Protein AF-T0YQ71-F1 (afdb_monomer_lite)

Structure (mmCIF, N/CA/C/O backbone):
data_AF-T0YQ71-F1
#
_entry.id   AF-T0YQ71-F1
#
loop_
_atom_site.group_PDB
_atom_site.id
_atom_site.type_symbol
_atom_site.label_atom_id
_atom_site.label_alt_id
_atom_site.label_comp_id
_atom_site.label_asym_id
_atom_site.label_entity_id
_atom_site.label_seq_id
_atom_site.pdbx_PDB_ins_code
_atom_site.Cartn_x
_atom_site.Cartn_y
_atom_site.Cartn_z
_atom_site.occupancy
_atom_site.B_iso_or_equiv
_atom_site.auth_seq_id
_atom_site.auth_comp_id
_atom_site.auth_asym_id
_atom_site.auth_atom_id
_atom_site.pdbx_PDB_model_num
ATOM 1 N N . GLY A 1 1 ? -1.112 -50.836 -22.792 1.00 47.88 1 GLY A N 1
ATOM 2 C CA . GLY A 1 1 ? -1.854 -49.579 -22.576 1.00 47.88 1 GLY A CA 1
ATOM 3 C C . GLY A 1 1 ? -1.223 -48.495 -23.420 1.00 47.88 1 GLY A C 1
ATOM 4 O O . GLY A 1 1 ? -0.002 -48.465 -23.496 1.00 47.88 1 GLY A O 1
ATOM 5 N N . ALA A 1 2 ? -2.018 -47.673 -24.108 1.00 55.59 2 ALA A N 1
ATOM 6 C CA . ALA A 1 2 ? -1.492 -46.549 -24.884 1.00 55.59 2 ALA A CA 1
ATOM 7 C C . ALA A 1 2 ? -0.823 -45.520 -23.946 1.00 55.59 2 ALA A C 1
ATOM 9 O O . ALA A 1 2 ? -1.338 -45.303 -22.848 1.00 55.59 2 ALA A O 1
ATOM 10 N N . PRO A 1 3 ? 0.302 -44.891 -24.333 1.00 64.69 3 PRO A N 1
ATOM 11 C CA . PRO A 1 3 ? 0.965 -43.907 -23.486 1.00 64.69 3 PRO A CA 1
ATOM 12 C C . PRO A 1 3 ? 0.058 -42.687 -23.298 1.00 64.69 3 PRO A C 1
ATOM 14 O O . PRO A 1 3 ? -0.385 -42.070 -24.270 1.00 64.69 3 PRO A O 1
ATOM 17 N N . HIS A 1 4 ? -0.217 -42.332 -22.044 1.00 66.00 4 HIS A N 1
ATOM 18 C CA . HIS A 1 4 ? -0.909 -41.092 -21.714 1.00 66.00 4 HIS A CA 1
ATOM 19 C C . HIS A 1 4 ? -0.068 -39.909 -22.211 1.00 66.00 4 HIS A C 1
ATOM 21 O O . HIS A 1 4 ? 1.063 -39.708 -21.771 1.00 66.00 4 HIS A O 1
ATOM 27 N N . ARG A 1 5 ? -0.605 -39.125 -23.152 1.00 72.44 5 ARG A N 1
ATOM 28 C CA . ARG A 1 5 ? 0.021 -37.871 -23.584 1.00 72.44 5 ARG A CA 1
ATOM 29 C C . ARG A 1 5 ? -0.335 -36.778 -22.583 1.00 72.44 5 ARG A C 1
ATOM 31 O O . ARG A 1 5 ? -1.443 -36.254 -22.622 1.00 72.44 5 ARG A O 1
ATOM 38 N N . LEU A 1 6 ? 0.607 -36.430 -21.713 1.00 77.38 6 LEU A N 1
ATOM 39 C CA . LEU A 1 6 ? 0.504 -35.244 -20.868 1.00 77.38 6 LEU A CA 1
ATOM 40 C C . LEU A 1 6 ? 1.096 -34.033 -21.603 1.00 77.38 6 LEU A C 1
ATOM 42 O O . LEU A 1 6 ? 2.115 -34.149 -22.285 1.00 77.38 6 LEU A O 1
ATOM 46 N N . ARG A 1 7 ? 0.470 -32.865 -21.449 1.00 78.44 7 ARG A N 1
ATOM 47 C CA . ARG A 1 7 ? 1.036 -31.568 -21.837 1.00 78.44 7 ARG A CA 1
ATOM 48 C C . ARG A 1 7 ? 1.090 -30.687 -20.596 1.00 78.44 7 ARG A C 1
ATOM 50 O O . ARG A 1 7 ? 0.084 -30.557 -19.907 1.00 78.44 7 ARG A O 1
ATOM 57 N N . LEU A 1 8 ? 2.253 -30.104 -20.332 1.00 78.12 8 LEU A N 1
ATOM 58 C CA . LEU A 1 8 ? 2.497 -29.180 -19.228 1.00 78.12 8 LEU A CA 1
ATOM 59 C C . LEU A 1 8 ? 2.871 -27.818 -19.817 1.00 78.12 8 LEU A C 1
ATOM 61 O O . LEU A 1 8 ? 3.775 -27.742 -20.645 1.00 78.12 8 LEU A O 1
ATOM 65 N N . ALA A 1 9 ? 2.180 -26.763 -19.393 1.00 79.88 9 ALA A N 1
ATOM 66 C CA . ALA A 1 9 ?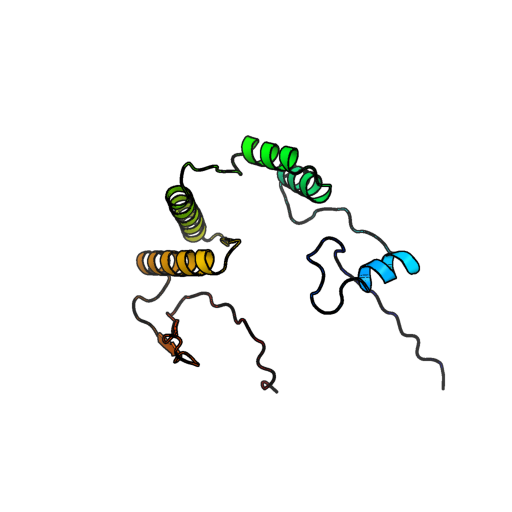 2.536 -25.381 -19.692 1.00 79.88 9 ALA A CA 1
ATOM 67 C C . ALA A 1 9 ? 2.890 -24.684 -18.376 1.00 79.88 9 ALA A C 1
ATOM 69 O O . ALA A 1 9 ? 2.124 -24.756 -17.416 1.00 79.88 9 ALA A O 1
ATOM 70 N N . LEU A 1 10 ? 4.058 -24.047 -18.326 1.00 75.62 10 LEU A N 1
ATOM 71 C CA . LEU A 1 10 ? 4.551 -23.326 -17.155 1.00 75.62 10 LEU A CA 1
ATOM 72 C C . LEU A 1 10 ? 4.512 -21.824 -17.444 1.00 75.62 10 LEU A C 1
ATOM 74 O O . LEU A 1 10 ? 4.949 -21.388 -18.505 1.00 75.62 10 LEU A O 1
ATOM 78 N N . LEU A 1 11 ? 3.996 -21.045 -16.496 1.00 77.00 11 LEU A N 1
ATOM 79 C CA . LEU A 1 11 ? 3.892 -19.588 -16.567 1.00 77.00 11 LEU A CA 1
ATOM 80 C C . LEU A 1 11 ? 4.505 -19.001 -15.291 1.00 77.00 11 LEU A C 1
ATOM 82 O O . LEU A 1 11 ? 4.212 -19.480 -14.197 1.00 77.00 11 LEU A O 1
ATOM 86 N N . GLY A 1 12 ? 5.344 -17.977 -15.424 1.00 72.62 12 GLY A N 1
ATOM 87 C CA . GLY A 1 12 ? 6.020 -17.332 -14.299 1.00 72.62 12 GLY A CA 1
ATOM 88 C C . GLY A 1 12 ? 6.826 -16.108 -14.735 1.00 72.62 12 GLY A C 1
ATOM 89 O O . GLY A 1 12 ? 7.080 -15.932 -15.925 1.00 72.62 12 GLY A O 1
ATOM 90 N N . ASP A 1 13 ? 7.213 -15.269 -13.773 1.00 71.75 13 ASP A N 1
ATOM 91 C CA . ASP A 1 13 ? 8.113 -14.122 -13.968 1.00 71.75 13 ASP A CA 1
ATOM 92 C C . ASP A 1 13 ? 9.429 -14.405 -13.238 1.00 71.75 13 ASP A C 1
ATOM 94 O O . ASP A 1 13 ? 9.467 -14.538 -12.015 1.00 71.75 13 ASP A O 1
ATOM 98 N N . ASP A 1 14 ? 10.511 -14.521 -13.998 1.00 65.38 14 ASP A N 1
ATOM 99 C CA . ASP A 1 14 ? 11.858 -14.812 -13.509 1.00 65.38 14 ASP A CA 1
ATOM 100 C C . ASP A 1 14 ? 12.484 -13.650 -12.721 1.00 65.38 14 ASP A C 1
ATOM 102 O O . ASP A 1 14 ? 13.453 -13.858 -11.990 1.00 65.38 14 ASP A O 1
ATOM 106 N N . HIS A 1 15 ? 11.897 -12.453 -12.804 1.00 62.78 15 HIS A N 1
ATOM 107 C CA . HIS A 1 15 ? 12.280 -11.290 -12.003 1.00 62.78 15 HIS A CA 1
ATOM 108 C C . HIS A 1 15 ? 11.389 -11.070 -10.766 1.00 62.78 15 HIS A C 1
ATOM 110 O O . HIS A 1 15 ? 11.663 -10.168 -9.967 1.00 62.78 15 HIS A O 1
ATOM 116 N N . GLN A 1 16 ? 10.339 -11.875 -10.560 1.00 63.34 16 GLN A N 1
ATOM 117 C CA . GLN A 1 16 ? 9.554 -11.837 -9.325 1.00 63.34 16 GLN A CA 1
ATOM 118 C C . GLN A 1 16 ? 10.338 -12.549 -8.211 1.00 63.34 16 GLN A C 1
ATOM 120 O O . GLN A 1 16 ? 10.959 -13.582 -8.448 1.00 63.34 16 GLN A O 1
ATOM 125 N N . ARG A 1 17 ? 10.357 -11.962 -7.000 1.00 49.62 17 ARG A N 1
ATOM 126 C CA . ARG A 1 17 ? 11.170 -12.398 -5.840 1.00 49.62 17 ARG A CA 1
ATOM 127 C C . ARG A 1 17 ? 11.247 -13.928 -5.766 1.00 49.62 17 ARG A C 1
ATOM 129 O O . ARG A 1 17 ? 10.213 -14.577 -5.626 1.00 49.62 17 ARG A O 1
ATOM 136 N N . ALA A 1 18 ? 12.465 -14.468 -5.878 1.00 47.06 18 ALA A N 1
ATOM 137 C CA . ALA A 1 18 ? 12.706 -15.906 -5.939 1.00 47.06 18 ALA A CA 1
ATOM 138 C C . ALA A 1 18 ? 11.952 -16.640 -4.819 1.00 47.06 18 ALA A C 1
ATOM 140 O O . ALA A 1 18 ? 11.988 -16.216 -3.661 1.00 47.06 18 ALA A O 1
ATOM 141 N N . SER A 1 19 ? 11.258 -17.725 -5.178 1.00 44.03 19 SER A N 1
ATOM 142 C CA . SER A 1 19 ? 10.570 -18.579 -4.209 1.00 44.03 19 SER A CA 1
ATOM 143 C C . SER A 1 19 ? 11.545 -19.013 -3.117 1.00 44.03 19 SER A C 1
ATOM 145 O O . SER A 1 19 ? 12.641 -19.490 -3.417 1.00 44.03 19 SER A O 1
ATOM 147 N N . ILE A 1 20 ? 11.126 -18.863 -1.860 1.00 51.69 20 ILE A N 1
ATOM 148 C CA . ILE A 1 20 ? 11.914 -19.228 -0.677 1.00 51.69 20 ILE A CA 1
ATOM 149 C C . ILE A 1 20 ? 12.180 -20.748 -0.639 1.00 51.69 20 ILE A C 1
ATOM 151 O O . ILE A 1 20 ? 13.184 -21.164 -0.074 1.00 51.69 20 ILE A O 1
ATOM 155 N N . GLU A 1 21 ? 11.355 -21.574 -1.299 1.00 42.94 21 GLU A N 1
ATOM 156 C CA . GLU A 1 21 ? 11.462 -23.046 -1.243 1.00 42.94 21 GLU A CA 1
ATOM 157 C C . GLU A 1 21 ? 11.759 -23.746 -2.582 1.00 42.94 21 GLU A C 1
ATOM 159 O O . GLU A 1 21 ? 11.940 -24.959 -2.612 1.00 42.94 21 GLU A O 1
ATOM 164 N N . ALA A 1 22 ? 11.883 -23.024 -3.700 1.00 45.78 22 ALA A N 1
ATOM 165 C CA . ALA A 1 22 ? 12.255 -23.636 -4.985 1.00 45.78 22 ALA A CA 1
ATOM 166 C C . ALA A 1 22 ? 12.981 -22.649 -5.909 1.00 45.78 22 ALA A C 1
ATOM 168 O O . ALA A 1 22 ? 12.654 -22.513 -7.092 1.00 45.78 22 ALA A O 1
ATOM 169 N N . GLY A 1 23 ? 13.937 -21.906 -5.347 1.00 47.88 23 GLY A N 1
ATOM 170 C CA . GLY A 1 23 ? 14.745 -20.928 -6.066 1.00 47.88 23 GLY A CA 1
ATOM 171 C C . GLY A 1 23 ? 15.437 -21.545 -7.283 1.00 47.88 23 GLY A C 1
ATOM 172 O O . GLY A 1 23 ? 16.460 -22.207 -7.161 1.00 47.88 23 GLY A O 1
ATOM 173 N N . GLY A 1 24 ? 14.874 -21.309 -8.467 1.00 57.41 24 GLY A N 1
ATOM 174 C CA . GLY A 1 24 ? 15.572 -21.479 -9.737 1.00 57.41 24 GLY A CA 1
ATOM 175 C C . GLY A 1 24 ? 15.103 -22.608 -10.651 1.00 57.41 24 GLY A C 1
ATOM 176 O O . GLY A 1 24 ? 15.594 -22.670 -11.772 1.00 57.41 24 GLY A O 1
ATOM 177 N N . MET A 1 25 ? 14.157 -23.478 -10.271 1.00 66.69 25 MET A N 1
ATOM 178 C CA . MET A 1 25 ? 13.722 -24.548 -11.194 1.00 66.69 25 MET A CA 1
ATOM 179 C C . MET A 1 25 ? 13.031 -23.977 -12.443 1.00 66.69 25 MET A C 1
ATOM 181 O O . MET A 1 25 ? 13.298 -24.435 -13.548 1.00 66.69 25 MET A O 1
ATOM 185 N N . PHE A 1 26 ? 12.206 -22.936 -12.289 1.00 70.25 26 PHE A N 1
ATOM 186 C CA . PHE A 1 26 ? 11.535 -22.280 -13.416 1.00 70.25 26 PHE A CA 1
ATOM 187 C C . PHE A 1 26 ? 12.526 -21.582 -14.361 1.00 70.25 26 PHE A C 1
ATOM 189 O O . PHE A 1 26 ? 12.493 -21.822 -15.565 1.00 70.25 26 PHE A O 1
ATOM 196 N N . SER A 1 27 ? 13.461 -20.788 -13.827 1.00 67.56 27 SER A N 1
ATOM 197 C CA . SER A 1 27 ? 14.498 -20.136 -14.641 1.00 67.56 27 SER A CA 1
ATOM 198 C C . SER A 1 27 ? 15.443 -21.150 -15.297 1.00 67.56 27 SER A C 1
ATOM 200 O O . SER A 1 27 ? 15.844 -20.978 -16.447 1.00 67.56 27 SER A O 1
ATOM 202 N N . THR A 1 28 ? 15.742 -22.256 -14.610 1.00 70.00 28 THR A N 1
ATOM 203 C CA . THR A 1 28 ? 16.523 -23.375 -15.154 1.00 70.00 28 THR A CA 1
ATOM 204 C C . THR A 1 28 ? 15.777 -24.078 -16.290 1.00 70.00 28 THR A C 1
ATOM 206 O O . THR A 1 28 ? 16.356 -24.304 -17.350 1.00 70.00 28 THR A O 1
ATOM 209 N N . LEU A 1 29 ? 14.482 -24.369 -16.127 1.00 71.88 29 LEU A N 1
ATOM 210 C CA . LEU A 1 29 ? 13.650 -24.960 -17.179 1.00 71.88 29 LEU A CA 1
ATOM 211 C C . LEU A 1 29 ? 13.514 -24.032 -18.389 1.00 71.88 29 LEU A C 1
ATOM 213 O O . LEU A 1 29 ? 13.651 -24.507 -19.511 1.00 71.88 29 LEU A O 1
ATOM 217 N N . MET A 1 30 ? 13.340 -22.724 -18.185 1.00 71.19 30 MET A N 1
ATOM 218 C CA . MET A 1 30 ? 13.345 -21.741 -19.275 1.00 71.19 30 MET A CA 1
ATOM 219 C C . MET A 1 30 ? 14.666 -21.754 -20.053 1.00 71.19 30 MET A C 1
ATOM 221 O O . MET A 1 30 ? 14.654 -21.671 -21.280 1.00 71.19 30 MET A O 1
ATOM 225 N N . ARG A 1 31 ? 15.804 -21.923 -19.366 1.00 69.44 31 ARG A N 1
ATOM 226 C CA . ARG A 1 31 ? 17.122 -22.029 -20.009 1.00 69.44 31 ARG A CA 1
ATOM 227 C C . ARG A 1 31 ? 17.291 -23.312 -20.832 1.00 69.44 31 ARG A C 1
ATOM 229 O O . ARG A 1 31 ? 17.986 -23.276 -21.842 1.00 69.44 31 ARG A O 1
ATOM 236 N N . PHE A 1 32 ? 16.698 -24.429 -20.404 1.00 71.44 32 PHE A N 1
ATOM 237 C CA . PHE A 1 32 ? 16.873 -25.735 -21.056 1.00 71.44 32 PHE A CA 1
ATOM 238 C C . PHE A 1 32 ? 15.812 -26.068 -22.112 1.00 71.44 32 PHE A C 1
ATOM 240 O O . PHE A 1 32 ? 16.145 -26.646 -23.141 1.00 71.44 32 PHE A O 1
ATOM 247 N N . VAL A 1 33 ? 14.545 -25.741 -21.857 1.00 75.31 33 VAL A N 1
ATOM 248 C CA . VAL A 1 33 ? 13.404 -26.073 -22.729 1.00 75.31 33 VAL A CA 1
ATOM 249 C C . VAL A 1 33 ? 13.078 -24.918 -23.682 1.00 75.31 33 VAL A C 1
ATOM 251 O O . VAL A 1 33 ? 12.501 -25.136 -24.746 1.00 75.31 33 VAL A O 1
ATOM 254 N N . GLY A 1 34 ? 13.483 -23.694 -23.331 1.00 66.94 34 GLY A N 1
ATOM 255 C CA . GLY A 1 34 ? 13.038 -22.481 -24.004 1.00 66.94 34 GLY A CA 1
ATOM 256 C C . GLY A 1 34 ? 11.592 -22.127 -23.645 1.00 66.94 34 GLY A C 1
ATOM 257 O O .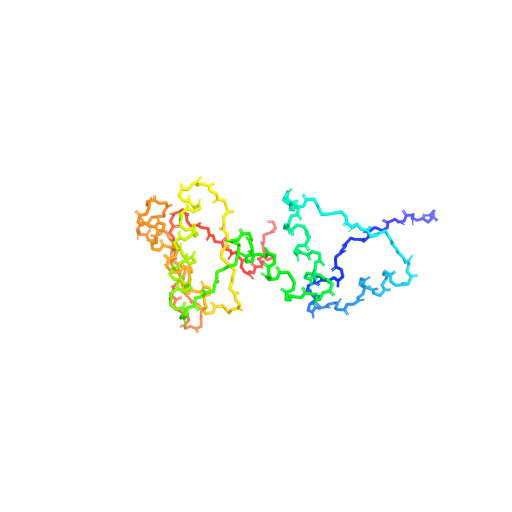 GLY A 1 34 ? 10.899 -22.850 -22.930 1.00 66.94 34 GLY A O 1
ATOM 258 N N . GLY A 1 35 ? 11.128 -20.983 -24.137 1.00 72.50 35 GLY A N 1
ATOM 259 C CA . GLY A 1 35 ? 9.768 -20.509 -23.909 1.00 72.50 35 GLY A CA 1
ATOM 260 C C . GLY A 1 35 ? 9.499 -19.198 -24.636 1.00 72.50 35 GLY A C 1
ATOM 261 O O . GLY A 1 35 ? 10.410 -18.576 -25.181 1.00 72.50 35 GLY A O 1
ATOM 262 N N . VAL A 1 36 ? 8.235 -18.783 -24.648 1.00 74.25 36 VAL A N 1
ATOM 263 C CA . VAL A 1 36 ? 7.826 -17.471 -25.159 1.00 74.25 36 VAL A CA 1
ATOM 264 C C . VAL A 1 36 ? 7.807 -16.491 -23.992 1.00 74.25 36 VAL A C 1
ATOM 266 O O . VAL A 1 36 ? 7.220 -16.785 -22.953 1.00 74.25 36 VAL A O 1
ATOM 269 N N . SER A 1 37 ? 8.440 -15.332 -24.165 1.00 70.00 37 SER A N 1
ATOM 270 C CA . SER A 1 37 ? 8.371 -14.238 -23.196 1.00 70.00 37 SER A CA 1
ATOM 271 C C . SER A 1 37 ? 7.271 -13.257 -23.590 1.00 70.00 37 SER A C 1
ATOM 273 O O . SER A 1 37 ? 7.175 -12.863 -24.754 1.00 70.00 37 SER A O 1
ATOM 275 N N . LEU A 1 38 ? 6.444 -12.863 -22.622 1.00 72.94 38 LEU A N 1
ATOM 276 C CA . LEU A 1 38 ? 5.464 -11.795 -22.790 1.00 72.94 38 LEU A CA 1
ATOM 277 C C . LEU A 1 38 ? 6.129 -10.468 -22.418 1.00 72.94 38 LEU A C 1
ATOM 279 O O . LEU A 1 38 ? 6.451 -10.234 -21.256 1.00 72.94 38 LEU A O 1
ATOM 283 N N . SER A 1 39 ? 6.347 -9.604 -23.408 1.00 69.62 39 SER A N 1
ATOM 284 C CA . SER A 1 39 ? 7.007 -8.305 -23.218 1.00 69.62 39 SER A CA 1
ATOM 285 C C . SER A 1 39 ? 6.040 -7.127 -23.090 1.00 69.62 39 SER A C 1
ATOM 287 O O . SER A 1 39 ? 6.463 -6.028 -22.736 1.00 69.62 39 SER A O 1
ATOM 289 N N . GLU A 1 40 ? 4.761 -7.321 -23.413 1.00 73.19 40 GLU A N 1
ATOM 290 C CA . GLU A 1 40 ? 3.781 -6.239 -23.424 1.00 73.19 40 GLU A CA 1
ATOM 291 C C . GLU A 1 40 ? 3.233 -5.960 -22.019 1.00 73.19 40 GLU A C 1
ATOM 293 O O . GLU A 1 40 ? 2.708 -6.842 -21.337 1.00 73.19 40 GLU A O 1
ATOM 298 N N . ASN A 1 41 ? 3.338 -4.702 -21.586 1.00 72.00 41 ASN A N 1
ATOM 299 C CA . ASN A 1 41 ? 2.767 -4.253 -20.327 1.00 72.00 41 ASN A CA 1
ATOM 300 C C . ASN A 1 41 ? 1.313 -3.807 -20.531 1.00 72.00 41 ASN A C 1
ATOM 302 O O . ASN A 1 41 ? 1.043 -2.705 -21.006 1.00 72.00 41 ASN A O 1
ATOM 306 N N . LEU A 1 42 ? 0.381 -4.663 -20.115 1.00 77.50 42 LEU A N 1
ATOM 307 C CA . LEU A 1 42 ? -1.057 -4.386 -20.171 1.00 77.50 42 LEU A CA 1
ATOM 308 C C . LEU A 1 42 ? -1.604 -3.730 -18.890 1.00 77.50 42 LEU A C 1
ATOM 310 O O . LEU A 1 42 ? -2.772 -3.349 -18.850 1.00 77.50 42 LEU A O 1
ATOM 314 N N . ARG A 1 43 ? -0.791 -3.620 -17.828 1.00 78.31 43 ARG A N 1
ATOM 315 C CA . ARG A 1 43 ? -1.229 -3.134 -16.510 1.00 78.31 43 ARG A CA 1
ATOM 316 C C . ARG A 1 43 ? -1.234 -1.614 -16.449 1.00 78.31 43 ARG A C 1
ATOM 318 O O . ARG A 1 43 ? -2.236 -1.019 -16.062 1.00 78.31 43 ARG A O 1
ATOM 325 N N . GLN A 1 44 ? -0.107 -0.998 -16.794 1.00 80.75 44 GLN A N 1
ATOM 326 C CA . GLN A 1 44 ? 0.011 0.453 -16.836 1.00 80.75 44 GLN A CA 1
ATOM 327 C C . GLN A 1 44 ? -0.716 0.964 -18.082 1.00 80.75 44 GLN A C 1
ATOM 329 O O . GLN A 1 44 ? -0.469 0.484 -19.190 1.00 80.75 44 GLN A O 1
ATOM 334 N N . LYS A 1 45 ? -1.632 1.919 -17.908 1.00 79.38 45 LYS A N 1
ATOM 335 C CA . LYS A 1 45 ? -2.328 2.576 -19.029 1.00 79.38 45 LYS A CA 1
ATOM 336 C C . LYS A 1 45 ? -1.531 3.757 -19.577 1.00 79.38 45 LYS A C 1
ATOM 338 O O . LYS A 1 45 ? -1.624 4.051 -20.762 1.00 79.38 45 LYS A O 1
ATOM 343 N N . ASN A 1 46 ? -0.739 4.391 -18.718 1.00 86.31 46 ASN A N 1
ATOM 344 C CA . ASN A 1 46 ? 0.054 5.563 -19.046 1.00 86.31 46 ASN A CA 1
ATOM 345 C C . ASN A 1 46 ? 1.409 5.157 -19.638 1.00 86.31 46 ASN A C 1
ATOM 347 O O . ASN A 1 46 ? 2.073 4.258 -19.119 1.00 86.31 46 ASN A O 1
ATOM 351 N N . GLU A 1 47 ? 1.838 5.836 -20.702 1.00 88.56 47 GLU A N 1
ATOM 352 C CA . GLU A 1 47 ? 3.103 5.536 -21.388 1.00 88.56 47 GLU A CA 1
ATOM 353 C C . GLU A 1 47 ? 4.323 5.767 -20.485 1.00 88.56 47 GLU A C 1
ATOM 355 O O . GLU A 1 47 ? 5.169 4.881 -20.375 1.00 88.56 47 GLU A O 1
ATOM 360 N N . HIS A 1 48 ? 4.359 6.884 -19.752 1.00 88.69 48 HIS A N 1
ATOM 361 C CA . HIS A 1 48 ? 5.453 7.202 -18.826 1.00 88.69 48 HIS A CA 1
ATOM 362 C C . HIS A 1 48 ? 5.590 6.170 -17.695 1.00 88.69 48 HIS A C 1
ATOM 364 O O . HIS A 1 48 ? 6.697 5.794 -17.321 1.00 88.69 48 HIS A O 1
ATOM 370 N N . GLU A 1 49 ? 4.481 5.628 -17.181 1.00 90.00 49 GLU A N 1
ATOM 371 C CA . GLU A 1 49 ? 4.539 4.565 -16.171 1.00 90.00 49 GLU A CA 1
ATOM 372 C C . GLU A 1 49 ? 5.097 3.259 -16.747 1.00 90.00 49 GLU A C 1
ATOM 374 O O . GLU A 1 49 ? 5.856 2.561 -16.071 1.00 90.00 49 GLU A O 1
ATOM 379 N N . ARG A 1 50 ? 4.740 2.914 -17.995 1.00 91.06 50 ARG A N 1
ATOM 380 C CA . ARG A 1 50 ? 5.308 1.740 -18.681 1.00 91.06 50 ARG A CA 1
ATOM 381 C C . ARG A 1 50 ? 6.815 1.890 -18.844 1.00 91.06 50 ARG A C 1
ATOM 383 O O . ARG A 1 50 ? 7.546 0.934 -18.588 1.00 91.06 50 ARG A O 1
ATOM 390 N N . GLU A 1 51 ? 7.266 3.075 -19.242 1.00 92.38 51 GLU A N 1
ATOM 391 C CA . GLU A 1 51 ? 8.682 3.391 -19.399 1.00 92.38 51 GLU A CA 1
ATOM 392 C C . GLU A 1 51 ? 9.432 3.336 -18.063 1.00 92.38 51 GLU A C 1
ATOM 394 O O . GLU A 1 51 ? 10.433 2.625 -17.964 1.00 92.38 51 GLU A O 1
ATOM 399 N N . ALA A 1 52 ? 8.912 3.976 -17.010 1.00 92.94 52 ALA A N 1
ATOM 400 C CA . ALA A 1 52 ? 9.523 3.958 -15.680 1.00 92.94 52 ALA A CA 1
ATOM 401 C C . ALA A 1 52 ? 9.691 2.523 -15.152 1.00 92.94 52 ALA A C 1
ATOM 403 O O . ALA A 1 52 ? 10.763 2.137 -14.680 1.00 92.94 52 ALA A O 1
ATOM 404 N N . VAL A 1 53 ? 8.654 1.689 -15.288 1.00 90.81 53 VAL A N 1
ATOM 405 C CA . VAL A 1 53 ? 8.702 0.275 -14.881 1.00 90.81 53 VAL A CA 1
ATOM 406 C C . VAL A 1 53 ? 9.701 -0.519 -15.729 1.00 90.81 53 VAL A C 1
ATOM 408 O O . VAL A 1 53 ? 10.422 -1.365 -15.194 1.00 90.81 53 VAL A O 1
ATOM 411 N N . ALA A 1 54 ? 9.785 -0.255 -17.036 1.00 90.31 54 ALA A N 1
ATOM 412 C CA . ALA A 1 54 ? 10.751 -0.910 -17.915 1.00 90.31 54 ALA A CA 1
ATOM 413 C C . ALA A 1 54 ? 12.202 -0.533 -17.567 1.00 90.31 54 ALA A C 1
ATOM 415 O O . ALA A 1 54 ? 13.067 -1.413 -17.529 1.00 90.31 54 ALA A O 1
ATOM 416 N N . LEU A 1 55 ? 12.463 0.744 -17.271 1.00 93.38 55 LEU A N 1
ATOM 417 C CA . LEU A 1 55 ? 13.758 1.234 -16.792 1.00 93.38 55 LEU A CA 1
ATOM 418 C C . LEU A 1 55 ? 14.142 0.555 -15.477 1.00 93.38 55 LEU A C 1
ATOM 420 O O . LEU A 1 55 ? 15.239 -0.003 -15.377 1.00 93.38 55 LEU A O 1
ATOM 424 N N . LEU A 1 56 ? 13.215 0.500 -14.515 1.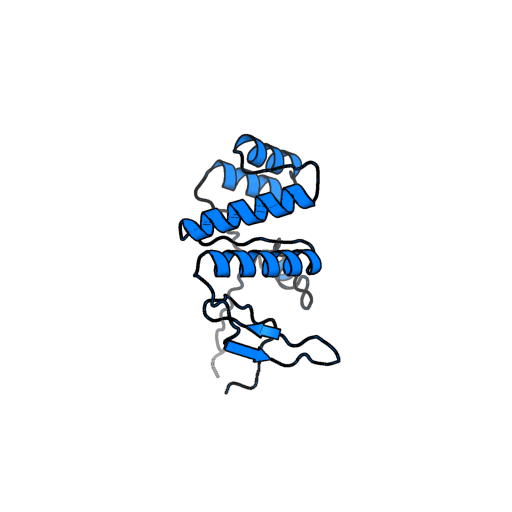00 90.88 56 LEU A N 1
ATOM 425 C CA . LEU A 1 56 ? 13.439 -0.174 -13.239 1.00 90.88 56 LEU A CA 1
ATOM 426 C C . LEU A 1 56 ? 13.755 -1.667 -13.428 1.00 90.88 56 LEU A C 1
ATOM 428 O O . LEU A 1 56 ? 14.712 -2.166 -12.840 1.00 90.88 56 LEU A O 1
ATOM 432 N N . ARG A 1 57 ? 13.010 -2.380 -14.288 1.00 85.88 57 ARG A N 1
ATOM 433 C CA . ARG A 1 57 ? 13.245 -3.811 -14.574 1.00 85.88 57 ARG A CA 1
ATOM 434 C C . ARG A 1 57 ? 14.633 -4.072 -15.169 1.00 85.88 57 ARG A C 1
ATOM 436 O O . ARG A 1 57 ? 15.215 -5.121 -14.912 1.00 85.88 57 ARG A O 1
ATOM 443 N N . ARG A 1 58 ? 15.169 -3.128 -15.947 1.00 89.62 58 ARG A N 1
ATOM 444 C CA . ARG A 1 58 ? 16.516 -3.199 -16.542 1.00 89.62 58 ARG A CA 1
ATOM 445 C C . ARG A 1 58 ? 17.631 -2.739 -15.592 1.00 89.62 58 ARG A C 1
ATOM 447 O O . ARG A 1 58 ? 18.797 -2.817 -15.964 1.00 89.62 58 ARG A O 1
ATOM 454 N N . GLY A 1 59 ? 17.291 -2.279 -14.386 1.00 91.00 59 GLY A N 1
ATOM 455 C CA . GLY A 1 59 ? 18.247 -1.799 -13.384 1.00 91.00 59 GLY A CA 1
ATOM 456 C C . GLY A 1 59 ? 18.586 -0.307 -13.476 1.00 91.00 59 GLY A C 1
ATOM 457 O O . GLY A 1 59 ? 19.436 0.162 -12.723 1.00 91.00 59 GLY A O 1
ATOM 458 N N . TYR A 1 60 ? 17.917 0.462 -14.342 1.00 94.81 60 TYR A N 1
ATOM 459 C CA . TYR A 1 60 ? 18.100 1.914 -14.465 1.00 94.81 60 TYR A CA 1
ATOM 460 C C . TYR A 1 60 ? 17.244 2.670 -13.437 1.00 94.81 60 TYR A C 1
ATOM 462 O O . TYR A 1 60 ? 16.336 3.424 -13.786 1.00 94.81 60 TYR A O 1
ATOM 470 N N . THR A 1 61 ? 17.518 2.440 -12.151 1.00 94.56 61 THR A N 1
ATOM 471 C CA . THR A 1 61 ? 16.705 2.954 -11.035 1.00 94.56 61 THR A CA 1
ATOM 472 C C . THR A 1 61 ? 16.625 4.480 -11.007 1.00 94.56 61 THR A C 1
ATOM 474 O O . THR A 1 61 ? 15.546 5.019 -10.799 1.00 94.56 61 THR A O 1
ATOM 477 N N . GLU A 1 62 ? 17.737 5.183 -11.233 1.00 96.06 62 GLU A N 1
ATOM 478 C CA . GLU A 1 62 ? 17.763 6.653 -11.210 1.00 96.06 62 GLU A CA 1
ATOM 479 C C . GLU A 1 62 ? 16.870 7.250 -12.303 1.00 96.06 62 GLU A C 1
ATOM 481 O O . GLU A 1 62 ? 16.028 8.090 -12.010 1.00 96.06 62 GLU A O 1
ATOM 486 N N . ALA A 1 63 ? 16.967 6.739 -13.534 1.00 95.75 63 ALA A N 1
ATOM 487 C CA . ALA A 1 63 ? 16.124 7.184 -14.642 1.00 95.75 63 ALA A CA 1
ATOM 488 C C . ALA A 1 63 ? 14.629 6.928 -14.373 1.00 95.75 63 ALA A C 1
ATOM 490 O O . ALA A 1 63 ? 13.796 7.786 -14.654 1.00 95.75 63 ALA A O 1
ATOM 491 N N . ALA A 1 64 ? 14.284 5.779 -13.778 1.00 95.69 64 ALA A N 1
ATOM 492 C CA . ALA A 1 64 ? 12.906 5.481 -13.387 1.00 95.69 64 ALA A CA 1
ATOM 493 C C . ALA A 1 64 ? 12.382 6.447 -12.307 1.00 95.69 64 ALA A C 1
ATOM 495 O O . ALA A 1 64 ? 11.259 6.939 -12.412 1.00 95.69 64 ALA A O 1
ATOM 496 N N . LEU A 1 65 ? 13.197 6.741 -11.286 1.00 94.88 65 LEU A N 1
ATOM 497 C CA . LEU A 1 65 ? 12.848 7.686 -10.221 1.00 94.88 65 LEU A CA 1
ATOM 498 C C . LEU A 1 65 ? 12.672 9.110 -10.758 1.00 94.88 65 LEU A C 1
ATOM 500 O O . LEU A 1 65 ? 11.717 9.777 -10.366 1.00 94.88 65 LEU A O 1
ATOM 504 N N . SER A 1 66 ? 13.548 9.556 -11.661 1.00 95.06 66 SER A N 1
ATOM 505 C CA . SER A 1 66 ? 13.431 10.863 -12.315 1.00 95.06 66 SER A CA 1
ATOM 506 C C . SER A 1 66 ? 12.133 10.979 -13.107 1.00 95.06 66 SER A C 1
ATOM 508 O O . SER A 1 66 ? 11.420 11.964 -12.945 1.00 95.06 66 SER A O 1
ATOM 510 N N . LEU A 1 67 ? 11.758 9.944 -13.867 1.00 95.19 67 LEU A N 1
ATOM 511 C CA . LEU A 1 67 ? 10.511 9.957 -14.633 1.00 95.19 67 LEU A CA 1
ATOM 512 C C . LEU A 1 67 ? 9.278 10.042 -13.716 1.00 95.19 67 LEU A C 1
ATOM 514 O O . LEU A 1 67 ? 8.360 10.820 -13.966 1.00 95.19 67 LEU A O 1
ATOM 518 N N . TRP A 1 68 ? 9.266 9.312 -12.596 1.00 94.69 68 TRP A N 1
ATOM 519 C CA . TRP A 1 68 ? 8.204 9.474 -11.598 1.00 94.69 68 TRP A CA 1
ATOM 520 C C . TRP A 1 68 ? 8.200 10.861 -10.952 1.00 94.69 68 TRP A C 1
ATOM 522 O O . TRP A 1 68 ? 7.125 11.395 -10.685 1.00 94.69 68 TRP A O 1
ATOM 532 N N . ALA A 1 69 ? 9.364 11.462 -10.706 1.00 93.94 69 ALA A N 1
ATOM 533 C CA . ALA A 1 69 ? 9.452 12.815 -10.165 1.00 93.94 69 ALA A CA 1
ATOM 534 C C . ALA A 1 69 ? 8.891 13.862 -11.139 1.00 93.94 69 ALA A C 1
ATOM 536 O O . ALA A 1 69 ? 8.086 14.697 -10.730 1.00 93.94 69 ALA A O 1
ATOM 537 N N . GLU A 1 70 ? 9.249 13.778 -12.422 1.00 94.81 70 GLU A N 1
ATOM 538 C CA . GLU A 1 70 ? 8.767 14.670 -13.488 1.00 94.81 70 GLU A CA 1
ATOM 539 C C . GLU A 1 70 ? 7.239 14.634 -13.635 1.00 94.81 70 GLU A C 1
ATOM 541 O O . GLU A 1 70 ? 6.608 15.662 -13.878 1.00 94.81 70 GLU A O 1
ATOM 546 N N . HIS A 1 71 ? 6.632 13.467 -13.411 1.00 92.19 71 HIS A N 1
ATOM 547 C CA . HIS A 1 71 ? 5.182 13.276 -13.456 1.00 92.19 71 HIS A CA 1
ATOM 548 C C . HIS A 1 71 ? 4.474 13.461 -12.100 1.00 92.19 71 HIS A C 1
ATOM 550 O O . HIS A 1 71 ? 3.280 13.184 -11.989 1.00 92.19 71 HIS A O 1
ATOM 556 N N . GLY A 1 72 ? 5.175 13.925 -11.058 1.00 91.00 72 GLY A N 1
ATOM 557 C CA . GLY A 1 72 ? 4.592 14.163 -9.730 1.00 91.00 72 GLY A CA 1
ATOM 558 C C . GLY A 1 72 ? 4.196 12.892 -8.967 1.00 91.00 72 GLY A C 1
ATOM 559 O O . GLY A 1 72 ? 3.431 12.958 -8.008 1.00 91.00 72 GLY A O 1
ATOM 560 N N . GLN A 1 73 ? 4.713 11.733 -9.378 1.00 91.06 73 GLN A N 1
ATOM 561 C CA . GLN A 1 73 ? 4.459 10.421 -8.776 1.00 91.06 73 GLN A CA 1
ATOM 562 C C . GLN A 1 73 ? 5.507 10.032 -7.717 1.00 91.06 73 GLN A C 1
ATOM 564 O O . GLN A 1 73 ? 5.355 9.013 -7.044 1.00 91.06 73 GLN A O 1
ATOM 569 N N . LEU A 1 74 ? 6.561 10.837 -7.540 1.00 92.31 74 LEU A N 1
ATOM 570 C CA . LEU A 1 74 ? 7.556 10.679 -6.479 1.00 92.31 74 LEU A CA 1
ATOM 571 C C . LEU A 1 74 ? 7.502 11.867 -5.516 1.00 92.31 74 LEU A C 1
ATOM 573 O O . LEU A 1 74 ? 7.708 13.012 -5.912 1.00 92.31 74 LEU A O 1
ATOM 577 N N . LYS A 1 75 ? 7.292 11.584 -4.228 1.00 90.50 75 LYS A N 1
ATOM 578 C CA . LYS A 1 75 ? 7.377 12.576 -3.153 1.00 90.50 75 LYS A CA 1
ATOM 579 C C . LYS A 1 75 ? 8.558 12.261 -2.245 1.00 90.50 75 LYS A C 1
ATOM 581 O O . LYS A 1 75 ? 8.649 11.167 -1.694 1.00 90.50 75 LYS A O 1
ATOM 586 N N . VAL A 1 76 ? 9.438 13.241 -2.070 1.00 89.69 76 VAL A N 1
ATOM 587 C CA . VAL A 1 76 ? 10.561 13.183 -1.130 1.00 89.69 76 VAL A CA 1
ATOM 588 C C . VAL A 1 76 ? 10.245 14.122 0.027 1.00 89.69 76 VAL A C 1
ATOM 590 O O . VAL A 1 76 ? 9.915 15.285 -0.191 1.00 89.69 76 VAL A O 1
ATOM 593 N N . GLY A 1 77 ? 10.293 13.607 1.250 1.00 86.81 77 GLY A N 1
ATOM 594 C CA . GLY A 1 77 ? 10.048 14.385 2.461 1.00 86.81 77 GLY A CA 1
ATOM 595 C C . GLY A 1 77 ? 11.324 14.588 3.265 1.00 86.81 77 GLY A C 1
ATOM 596 O O . GLY A 1 77 ? 12.295 13.848 3.116 1.00 86.81 77 GLY A O 1
ATOM 597 N N . SER A 1 78 ? 11.300 15.603 4.122 1.00 88.12 78 SER A N 1
ATOM 598 C CA . SER A 1 78 ? 12.379 15.966 5.043 1.00 88.12 78 SER A CA 1
ATOM 599 C C . SER A 1 78 ? 12.500 15.016 6.232 1.00 88.12 78 SER A C 1
ATOM 601 O O . SER A 1 78 ? 13.604 14.780 6.719 1.00 88.12 78 SER A O 1
ATOM 603 N N . THR A 1 79 ? 11.372 14.479 6.700 1.00 92.88 79 THR A N 1
ATOM 604 C CA . THR A 1 79 ? 11.297 13.581 7.856 1.00 92.88 79 THR A CA 1
ATOM 605 C C . THR A 1 79 ? 10.443 12.356 7.542 1.00 92.88 79 THR A C 1
ATOM 607 O O . THR A 1 79 ? 9.656 12.340 6.588 1.00 92.88 79 THR A O 1
ATOM 610 N N . VAL A 1 80 ? 10.608 11.305 8.346 1.00 87.94 80 VAL A N 1
ATOM 611 C CA . VAL A 1 80 ? 9.792 10.091 8.222 1.00 87.94 80 VAL A CA 1
ATOM 612 C C . VAL A 1 80 ? 8.345 10.405 8.598 1.00 87.94 80 VAL A C 1
ATOM 614 O O . VAL A 1 80 ? 7.424 9.946 7.931 1.00 87.94 80 VAL A O 1
ATOM 617 N N . GLU A 1 81 ? 8.145 11.229 9.619 1.00 89.19 81 GLU A N 1
ATOM 618 C CA . GLU A 1 81 ? 6.848 11.638 10.146 1.00 89.19 81 GLU A CA 1
ATOM 619 C C . GLU A 1 81 ? 6.024 12.411 9.101 1.00 89.19 81 GLU A C 1
ATOM 621 O O . GLU A 1 81 ? 4.842 12.107 8.900 1.00 89.19 81 GLU A O 1
ATOM 626 N N . ASP A 1 82 ? 6.652 13.340 8.371 1.00 89.94 82 ASP A N 1
ATOM 627 C CA . ASP A 1 82 ? 6.004 14.094 7.287 1.00 89.94 82 ASP A CA 1
ATOM 628 C C . ASP A 1 82 ? 5.575 13.166 6.139 1.00 89.94 82 ASP A C 1
ATOM 630 O O . ASP A 1 82 ? 4.473 13.277 5.587 1.00 89.94 82 ASP A O 1
ATOM 634 N N . LEU A 1 83 ? 6.439 12.212 5.775 1.00 92.31 83 LEU A N 1
ATOM 635 C CA . LEU A 1 83 ? 6.138 11.220 4.742 1.00 92.31 83 LEU A CA 1
ATOM 636 C C . LEU A 1 83 ? 5.009 10.287 5.170 1.00 92.31 83 LEU A C 1
ATOM 638 O O . LEU A 1 83 ? 4.119 10.007 4.369 1.00 92.31 83 LEU A O 1
ATOM 642 N N . MET A 1 84 ? 5.006 9.832 6.423 1.00 91.50 84 MET A N 1
ATOM 643 C CA . MET A 1 84 ? 3.944 8.972 6.941 1.00 91.50 84 MET A CA 1
ATOM 644 C C . MET A 1 84 ? 2.598 9.689 6.956 1.00 91.50 84 MET A C 1
ATOM 646 O O . MET A 1 84 ? 1.610 9.133 6.476 1.00 91.50 84 MET A O 1
ATOM 650 N N . THR A 1 85 ? 2.571 10.933 7.436 1.00 92.06 85 THR A N 1
ATOM 651 C CA . THR A 1 85 ? 1.356 11.756 7.465 1.00 92.06 85 THR A CA 1
ATOM 652 C C . THR A 1 85 ? 0.822 11.974 6.054 1.00 92.06 85 THR A C 1
ATOM 654 O O . THR A 1 85 ? -0.323 11.633 5.767 1.00 92.06 85 THR A O 1
ATOM 657 N N . SER A 1 86 ? 1.673 12.432 5.135 1.00 93.25 86 SER A N 1
ATOM 658 C CA . SER A 1 86 ? 1.241 12.696 3.761 1.00 93.25 86 SER A CA 1
ATOM 659 C C . SER A 1 86 ? 0.838 11.437 2.984 1.00 93.25 86 SER A C 1
ATOM 661 O O . SER A 1 86 ? -0.082 11.496 2.171 1.00 93.25 86 SER A O 1
ATOM 663 N N . THR A 1 87 ? 1.469 10.290 3.251 1.00 95.69 87 THR A N 1
ATOM 664 C CA . THR A 1 87 ? 1.069 8.999 2.664 1.00 95.69 87 THR A CA 1
ATOM 665 C C . THR A 1 87 ? -0.316 8.582 3.154 1.00 95.69 87 THR A C 1
ATOM 667 O O . THR A 1 87 ? -1.148 8.144 2.360 1.00 95.69 87 THR A O 1
ATOM 670 N N . LEU A 1 88 ? -0.580 8.730 4.457 1.00 95.38 88 LEU A N 1
ATOM 671 C CA . LEU A 1 88 ? -1.880 8.416 5.042 1.00 95.38 88 LEU A CA 1
ATOM 672 C C . LEU A 1 88 ? -2.981 9.328 4.490 1.00 95.38 88 LEU A C 1
ATOM 674 O O . LEU A 1 88 ? -4.070 8.844 4.194 1.00 95.38 88 LEU A O 1
ATOM 678 N N . GLU A 1 89 ? -2.707 10.625 4.350 1.00 93.81 89 GLU A N 1
ATOM 679 C CA . GLU A 1 89 ? -3.656 11.599 3.801 1.00 93.81 89 GLU A CA 1
ATOM 680 C C . GLU A 1 89 ? -4.006 11.294 2.345 1.00 93.81 89 GLU A C 1
ATOM 682 O O . GLU A 1 89 ? -5.189 11.201 2.024 1.00 93.81 89 GLU A O 1
ATOM 687 N N . ALA A 1 90 ? -3.002 11.053 1.496 1.00 94.38 90 ALA A N 1
ATOM 688 C CA . ALA A 1 90 ? -3.220 10.683 0.098 1.00 94.38 90 ALA A CA 1
ATOM 689 C C . ALA A 1 90 ? -4.058 9.399 -0.019 1.00 94.38 90 ALA A C 1
ATOM 691 O O . ALA A 1 90 ? -5.045 9.350 -0.753 1.00 94.38 90 ALA A O 1
ATOM 692 N N . TRP A 1 91 ? -3.725 8.380 0.778 1.00 95.94 91 TRP A N 1
ATOM 693 C CA . TRP A 1 91 ? -4.501 7.143 0.834 1.00 95.94 91 TRP A CA 1
ATOM 694 C C . TRP A 1 91 ? -5.946 7.380 1.297 1.00 95.94 91 TRP A C 1
ATOM 696 O O . TRP A 1 91 ? -6.885 6.840 0.714 1.00 95.94 91 TRP A O 1
ATOM 706 N N . ALA A 1 92 ? -6.148 8.193 2.334 1.00 93.81 92 ALA A N 1
ATOM 707 C CA . ALA A 1 92 ? -7.474 8.497 2.858 1.00 93.81 92 ALA A CA 1
ATOM 708 C C . ALA A 1 92 ? -8.325 9.266 1.831 1.00 93.81 92 ALA A C 1
ATOM 710 O O . ALA A 1 92 ? -9.526 9.019 1.716 1.00 93.81 92 ALA A O 1
ATOM 711 N N . GLU A 1 93 ? -7.708 10.156 1.056 1.00 94.00 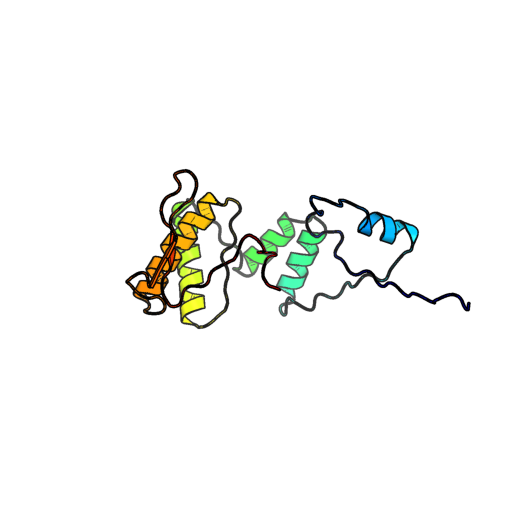93 GLU A N 1
ATOM 712 C CA . GLU A 1 93 ? -8.351 10.890 -0.031 1.00 94.00 93 GLU A CA 1
ATOM 713 C C . GLU A 1 93 ? -8.800 9.954 -1.166 1.00 94.00 93 GLU A C 1
ATOM 715 O O . GLU A 1 93 ? -9.958 10.007 -1.590 1.00 94.00 93 GLU A O 1
ATOM 720 N N . ASP A 1 94 ? -7.930 9.033 -1.596 1.00 94.38 94 ASP A N 1
ATOM 721 C CA . ASP A 1 94 ? -8.265 7.983 -2.567 1.00 94.38 94 ASP A CA 1
ATOM 722 C C . ASP A 1 94 ? -9.453 7.142 -2.094 1.00 94.38 94 ASP A C 1
ATOM 724 O O . ASP A 1 94 ? -10.416 6.926 -2.837 1.00 94.38 94 ASP A O 1
ATOM 728 N N . ARG A 1 95 ? -9.437 6.724 -0.823 1.00 91.00 95 ARG A N 1
ATOM 729 C CA . ARG A 1 95 ? -10.547 5.981 -0.212 1.00 91.00 95 ARG A CA 1
ATOM 730 C C . ARG A 1 95 ? -11.828 6.805 -0.146 1.00 91.00 95 ARG A C 1
ATOM 732 O O . ARG A 1 95 ? -12.907 6.263 -0.390 1.00 91.00 95 ARG A O 1
ATOM 739 N N . GLY A 1 96 ? -11.728 8.104 0.132 1.00 88.56 96 GLY A N 1
ATOM 740 C CA . GLY A 1 96 ? -12.848 9.045 0.082 1.00 88.56 96 GLY A CA 1
ATOM 741 C C . GLY A 1 96 ? -13.474 9.142 -1.313 1.00 88.56 96 GLY A C 1
ATOM 742 O O . GLY A 1 96 ? -14.697 9.198 -1.433 1.00 88.56 96 GLY A O 1
ATOM 743 N N . ARG A 1 97 ? -12.650 9.062 -2.366 1.00 92.62 97 ARG A N 1
ATOM 744 C CA . ARG A 1 97 ? -13.081 8.981 -3.773 1.00 92.62 97 ARG A CA 1
ATOM 745 C C . ARG A 1 97 ? -13.587 7.599 -4.205 1.00 92.62 97 ARG A C 1
ATOM 747 O O . ARG A 1 97 ? -14.010 7.446 -5.347 1.00 92.62 97 ARG A O 1
ATOM 754 N N . GLY A 1 98 ? -13.540 6.593 -3.330 1.00 89.81 98 GLY A N 1
ATOM 755 C CA . GLY A 1 98 ? -13.915 5.216 -3.659 1.00 89.81 98 GLY A CA 1
ATOM 756 C C . GLY A 1 98 ? -12.891 4.479 -4.526 1.00 89.81 98 GLY A C 1
ATOM 757 O O . GLY A 1 98 ? -13.237 3.475 -5.145 1.00 89.81 98 GLY A O 1
ATOM 758 N N . GLN A 1 99 ? -11.649 4.965 -4.591 1.00 91.50 99 GLN A N 1
ATOM 759 C CA . GLN A 1 99 ? -10.560 4.279 -5.280 1.00 91.50 99 GLN A CA 1
ATOM 760 C C . GLN A 1 99 ? -9.991 3.157 -4.405 1.00 91.50 99 GLN A C 1
ATOM 762 O O . GLN A 1 99 ? -9.974 3.250 -3.174 1.00 91.50 99 GLN A O 1
ATOM 767 N N . ASP A 1 100 ? -9.508 2.097 -5.052 1.00 85.44 100 ASP A N 1
ATOM 768 C CA . ASP A 1 100 ? -8.789 1.026 -4.370 1.00 85.44 100 ASP A CA 1
ATOM 769 C C . ASP A 1 100 ? -7.290 1.342 -4.352 1.00 85.44 100 ASP A C 1
ATOM 771 O O . ASP A 1 100 ? -6.609 1.276 -5.376 1.00 85.44 100 ASP A O 1
ATOM 775 N N . SER A 1 101 ? -6.796 1.735 -3.179 1.00 90.81 101 SER A N 1
ATOM 776 C CA . SER A 1 101 ? -5.399 2.091 -2.944 1.00 90.81 101 SER A CA 1
ATOM 777 C C . SER A 1 101 ? -4.822 1.320 -1.755 1.00 90.81 101 SER A C 1
ATOM 779 O O . SER A 1 101 ? -5.511 1.013 -0.766 1.00 90.81 101 SER A O 1
ATOM 781 N N . VAL A 1 102 ? -3.530 1.001 -1.863 1.00 92.19 102 VAL A N 1
ATOM 782 C CA . VAL A 1 102 ? -2.765 0.211 -0.891 1.00 92.19 102 VAL A CA 1
ATOM 783 C C . VAL A 1 102 ? -1.482 0.951 -0.534 1.00 92.19 102 VAL A C 1
ATOM 785 O O . VAL A 1 102 ? -0.751 1.398 -1.415 1.00 92.19 102 VAL A O 1
ATOM 788 N N . ILE A 1 103 ? -1.183 1.026 0.763 1.00 94.38 103 ILE A N 1
ATOM 789 C CA . ILE A 1 103 ? 0.109 1.495 1.268 1.00 94.38 103 ILE A CA 1
ATOM 790 C C . ILE A 1 103 ? 1.042 0.287 1.381 1.00 94.38 103 ILE A C 1
ATOM 792 O O . ILE A 1 103 ? 0.721 -0.697 2.049 1.00 94.38 103 ILE A O 1
ATOM 796 N N . LEU A 1 104 ? 2.207 0.359 0.737 1.00 93.31 104 LEU A N 1
ATOM 797 C CA . LEU A 1 104 ? 3.247 -0.662 0.834 1.00 93.31 104 LEU A CA 1
ATOM 798 C C . LEU A 1 104 ? 4.389 -0.163 1.714 1.00 93.31 104 LEU A C 1
ATOM 800 O O . LEU A 1 104 ? 4.928 0.922 1.505 1.00 93.31 104 LEU A O 1
ATOM 804 N N . CYS A 1 105 ? 4.792 -0.983 2.682 1.00 92.19 105 CYS A N 1
ATOM 805 C CA . CYS A 1 105 ? 5.868 -0.658 3.610 1.00 92.19 105 CYS A CA 1
ATOM 806 C C . CYS A 1 105 ? 7.002 -1.674 3.509 1.00 92.19 105 CYS A C 1
ATOM 808 O O . CYS A 1 105 ? 6.776 -2.869 3.315 1.00 92.19 105 CYS A O 1
ATOM 810 N N . ARG A 1 106 ? 8.239 -1.212 3.717 1.00 89.25 106 ARG A N 1
ATOM 811 C CA . ARG A 1 106 ? 9.405 -2.103 3.771 1.00 89.25 106 ARG A CA 1
ATOM 812 C C . ARG A 1 106 ? 9.419 -2.962 5.038 1.00 89.25 106 ARG A C 1
ATOM 814 O O . ARG A 1 106 ? 9.818 -4.121 4.972 1.00 89.25 106 ARG A O 1
ATOM 821 N N . ARG A 1 107 ? 9.047 -2.394 6.192 1.00 90.44 107 ARG A N 1
ATOM 822 C CA . ARG A 1 107 ? 9.067 -3.084 7.492 1.00 90.44 107 ARG A CA 1
ATOM 823 C C . ARG A 1 107 ? 7.647 -3.342 7.979 1.00 90.44 107 ARG A C 1
ATOM 825 O O . ARG A 1 107 ? 6.784 -2.476 7.872 1.00 90.44 107 ARG A O 1
ATOM 832 N N . ASN A 1 108 ? 7.449 -4.484 8.634 1.00 89.19 108 ASN A N 1
ATOM 833 C CA . ASN A 1 108 ? 6.177 -4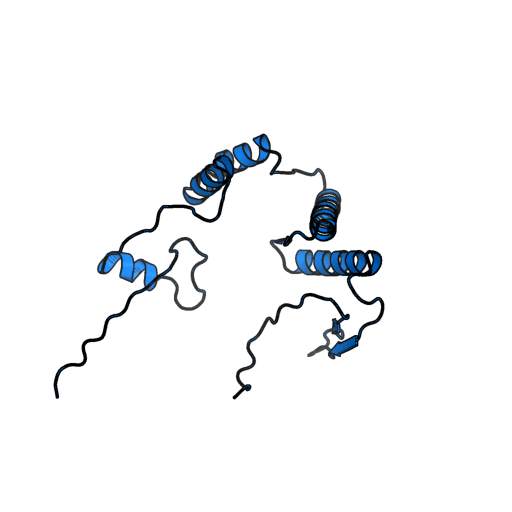.804 9.287 1.00 89.19 108 ASN A CA 1
ATOM 834 C C . ASN A 1 108 ? 5.826 -3.804 10.399 1.00 89.19 108 ASN A C 1
ATOM 836 O O . ASN A 1 108 ? 4.653 -3.509 10.586 1.00 89.19 108 ASN A O 1
ATOM 840 N N . ALA A 1 109 ? 6.822 -3.251 11.103 1.00 91.06 109 ALA A N 1
ATOM 841 C CA . ALA A 1 109 ? 6.595 -2.226 12.124 1.00 91.06 109 ALA A CA 1
ATOM 842 C C . ALA A 1 109 ? 5.917 -0.973 11.541 1.00 91.06 109 ALA A C 1
ATOM 844 O O . ALA A 1 109 ? 4.956 -0.475 12.119 1.00 91.06 109 ALA A O 1
ATOM 845 N N . ASP A 1 110 ? 6.352 -0.526 10.358 1.00 92.62 110 ASP A N 1
ATOM 846 C CA . ASP A 1 110 ? 5.742 0.615 9.665 1.00 92.62 110 ASP A CA 1
ATOM 847 C C . ASP A 1 110 ? 4.304 0.281 9.245 1.00 92.62 110 ASP A C 1
ATOM 849 O O . ASP A 1 110 ? 3.392 1.076 9.457 1.00 92.62 110 ASP A O 1
ATOM 853 N N . ALA A 1 111 ? 4.080 -0.931 8.723 1.00 93.12 111 ALA A N 1
ATOM 854 C CA . ALA A 1 111 ? 2.747 -1.396 8.341 1.00 93.12 111 ALA A CA 1
ATOM 855 C C . ALA A 1 111 ? 1.778 -1.453 9.536 1.00 93.12 111 ALA A C 1
ATOM 857 O O . ALA A 1 111 ? 0.609 -1.110 9.394 1.00 93.12 111 ALA A O 1
ATOM 858 N N . VAL A 1 112 ? 2.246 -1.848 10.726 1.00 91.62 112 VAL A N 1
ATOM 859 C CA . VAL A 1 112 ? 1.436 -1.848 11.959 1.00 91.62 112 VAL A CA 1
ATOM 860 C C . VAL A 1 112 ? 0.999 -0.429 12.329 1.00 91.62 112 VAL A C 1
ATOM 862 O O . VAL A 1 112 ? -0.173 -0.214 12.651 1.00 91.62 112 VAL A O 1
ATOM 865 N N . VAL A 1 113 ? 1.912 0.543 12.248 1.00 93.50 113 VAL A N 1
ATOM 866 C CA . VAL A 1 113 ? 1.594 1.954 12.504 1.00 93.50 113 VAL A CA 1
ATOM 867 C C . VAL A 1 113 ? 0.586 2.467 11.474 1.00 93.50 113 VAL A C 1
ATOM 869 O O . VAL A 1 113 ? -0.457 2.993 11.861 1.00 93.50 113 VAL A O 1
ATOM 872 N N . PHE A 1 114 ? 0.829 2.241 10.179 1.00 95.94 114 PHE A N 1
ATOM 873 C CA . PHE A 1 114 ? -0.099 2.654 9.122 1.00 95.94 114 PHE A CA 1
ATOM 874 C C . PHE A 1 114 ? -1.477 2.016 9.264 1.00 95.94 114 PHE A C 1
ATOM 876 O O . PHE A 1 114 ? -2.467 2.729 9.169 1.00 95.94 114 PHE A O 1
ATOM 883 N N . ASN A 1 115 ? -1.568 0.716 9.553 1.00 94.00 115 ASN A N 1
ATOM 884 C CA . ASN A 1 115 ? -2.850 0.042 9.766 1.00 94.00 115 ASN A CA 1
ATOM 885 C C . ASN A 1 115 ? -3.631 0.661 10.931 1.00 94.00 115 ASN A C 1
ATOM 887 O O . ASN A 1 115 ? -4.846 0.830 10.839 1.00 94.00 115 ASN A O 1
ATOM 891 N N . SER A 1 116 ? -2.938 1.037 12.010 1.00 92.94 116 SER A N 1
ATOM 892 C CA . SER A 1 116 ? -3.564 1.657 13.183 1.00 92.94 116 SER A CA 1
ATOM 893 C C . SER A 1 116 ? -4.106 3.053 12.858 1.00 92.94 116 SER A C 1
ATOM 895 O O . SER A 1 116 ? -5.252 3.368 13.179 1.00 92.94 116 SER A O 1
ATOM 897 N N . LEU A 1 117 ? -3.311 3.870 12.161 1.00 94.69 117 LEU A N 1
ATOM 898 C CA . LEU A 1 117 ? -3.711 5.208 11.720 1.00 94.69 117 LEU A CA 1
ATOM 899 C C . LEU A 1 117 ? -4.835 5.157 10.671 1.00 94.69 117 LEU A C 1
ATOM 901 O O . LEU A 1 117 ? -5.812 5.899 10.763 1.00 94.69 117 LEU A O 1
ATOM 905 N N . ALA A 1 118 ? -4.736 4.241 9.708 1.00 94.62 118 ALA A N 1
ATOM 906 C CA . ALA A 1 118 ? -5.738 4.010 8.674 1.00 94.62 118 ALA A CA 1
ATOM 907 C C . ALA A 1 118 ? -7.085 3.593 9.276 1.00 94.62 118 ALA A C 1
ATOM 909 O O . ALA A 1 118 ? -8.119 4.151 8.908 1.00 94.62 118 ALA A O 1
ATOM 910 N N . ARG A 1 119 ? -7.082 2.673 10.252 1.00 93.69 119 ARG A N 1
ATOM 911 C CA . ARG A 1 119 ? -8.282 2.287 11.010 1.00 93.69 119 ARG A CA 1
ATOM 912 C C . ARG A 1 119 ? -8.925 3.494 11.681 1.00 93.69 119 ARG A C 1
ATOM 914 O O . ARG A 1 119 ? -10.124 3.701 11.513 1.00 93.69 119 ARG A O 1
ATOM 921 N N . ALA A 1 120 ? -8.146 4.291 12.416 1.00 93.88 120 ALA A N 1
ATOM 922 C CA . ALA A 1 120 ? -8.663 5.488 13.079 1.00 93.88 120 ALA A CA 1
ATOM 923 C C . ALA A 1 120 ? -9.342 6.428 12.070 1.00 93.88 120 ALA A C 1
ATOM 925 O O . ALA A 1 120 ? -10.465 6.882 12.295 1.00 93.88 120 ALA A O 1
ATOM 926 N N . ARG A 1 121 ? -8.727 6.616 10.896 1.00 94.00 121 ARG A N 1
ATOM 927 C CA . ARG A 1 121 ? -9.282 7.461 9.837 1.00 94.00 121 ARG A CA 1
ATOM 928 C C . ARG A 1 121 ? -10.559 6.903 9.214 1.00 94.00 121 ARG A C 1
ATOM 930 O O . ARG A 1 121 ? -11.511 7.650 9.003 1.00 94.00 121 ARG A O 1
ATOM 937 N N . LEU A 1 122 ? -10.637 5.593 8.993 1.00 92.81 122 LEU A N 1
ATOM 938 C CA . LEU A 1 122 ? -11.861 4.944 8.511 1.00 92.81 122 LEU A CA 1
ATOM 939 C C . LEU A 1 122 ? -13.002 5.004 9.534 1.00 92.81 122 LEU A C 1
ATOM 941 O O . LEU A 1 122 ? -14.164 5.115 9.141 1.00 92.81 122 LEU A O 1
ATOM 945 N N . ILE A 1 123 ? -12.687 4.955 10.831 1.00 94.06 123 ILE A N 1
ATOM 946 C CA . ILE A 1 123 ? -13.667 5.148 11.905 1.00 94.06 123 ILE A CA 1
ATOM 947 C C . ILE A 1 123 ? -14.218 6.580 11.881 1.00 94.06 123 ILE A C 1
ATOM 949 O O . ILE A 1 123 ? -15.431 6.773 11.981 1.00 94.06 123 ILE A O 1
ATOM 953 N N . GLU A 1 124 ? -13.355 7.584 11.717 1.00 93.69 124 GLU A N 1
ATOM 954 C CA . GLU A 1 124 ? -13.765 8.990 11.594 1.00 93.69 124 GLU A CA 1
ATOM 955 C C . GLU A 1 124 ? -14.630 9.238 10.352 1.00 93.69 124 GLU A C 1
ATOM 957 O O . GLU A 1 124 ? -15.623 9.959 10.426 1.00 93.69 124 GLU A O 1
ATOM 962 N N . MET A 1 125 ? -14.312 8.579 9.235 1.00 90.94 125 MET A N 1
ATOM 963 C CA . MET A 1 125 ? -15.109 8.607 8.002 1.00 90.94 125 MET A CA 1
ATOM 964 C C . MET A 1 125 ? -16.410 7.788 8.085 1.00 90.94 125 MET A C 1
ATOM 966 O O . MET A 1 125 ? -17.171 7.750 7.117 1.00 90.94 125 MET A O 1
ATOM 970 N N . GLY A 1 126 ? -16.660 7.081 9.193 1.00 92.38 126 GLY A N 1
ATOM 971 C CA . GLY A 1 126 ? -17.830 6.215 9.364 1.00 92.38 126 GLY A CA 1
ATOM 972 C C . GLY A 1 126 ? -17.827 4.959 8.483 1.00 92.38 126 GLY A C 1
ATOM 973 O O . GLY A 1 126 ? -18.870 4.333 8.311 1.00 92.38 126 GLY A O 1
ATOM 974 N N . LYS A 1 127 ? -16.675 4.586 7.912 1.00 91.44 127 LYS A N 1
ATOM 975 C CA . LYS A 1 127 ? -16.496 3.374 7.092 1.00 91.44 127 LYS A CA 1
ATOM 976 C C . LYS A 1 127 ? -16.255 2.124 7.938 1.00 91.44 127 LYS A C 1
ATOM 978 O O . LYS A 1 127 ? -16.559 1.024 7.490 1.00 91.44 127 LYS A O 1
ATOM 983 N N . VAL A 1 128 ? -15.716 2.301 9.143 1.00 94.31 128 VAL A N 1
ATOM 984 C CA . VAL A 1 128 ? -15.439 1.235 10.113 1.00 94.31 128 VAL A CA 1
ATOM 985 C C . VAL A 1 128 ? -16.142 1.547 11.434 1.00 94.31 128 VAL A C 1
ATOM 987 O O . VAL A 1 128 ? -16.244 2.706 11.841 1.00 94.31 128 VAL A O 1
ATOM 990 N N . SER A 1 129 ? -16.650 0.521 12.121 1.00 95.62 129 SER A N 1
ATOM 991 C CA . SER A 1 129 ? -17.337 0.705 13.402 1.00 95.62 129 SER A CA 1
ATOM 992 C C . SER A 1 129 ? -16.399 1.230 14.494 1.00 95.62 129 SER A C 1
ATOM 994 O O . SER A 1 129 ? -15.266 0.785 14.630 1.00 95.62 129 SER A O 1
ATOM 996 N N . LYS A 1 130 ? -16.888 2.130 15.358 1.00 94.19 130 LYS A N 1
ATOM 997 C CA . LYS A 1 130 ? -16.115 2.628 16.516 1.00 94.19 130 LYS A CA 1
ATOM 998 C C . LYS A 1 130 ? -15.793 1.539 17.541 1.00 94.19 130 LYS A C 1
ATOM 1000 O O . LYS A 1 130 ? -14.748 1.583 18.175 1.00 94.19 130 LYS A O 1
ATOM 1005 N N . LYS A 1 131 ? -16.708 0.586 17.726 1.00 93.62 131 LYS A N 1
ATOM 1006 C CA . LYS A 1 131 ? -16.552 -0.528 18.668 1.00 93.62 131 LYS A CA 1
ATOM 1007 C C . LYS A 1 131 ? -16.122 -1.794 17.925 1.00 93.62 131 LYS A C 1
ATOM 1009 O O . LYS A 1 131 ? -16.602 -1.991 16.801 1.00 93.62 131 LYS A O 1
ATOM 1014 N N . PRO A 1 132 ? -15.284 -2.643 18.540 1.00 92.75 132 PRO A N 1
ATOM 1015 C CA . PRO A 1 132 ? -14.951 -3.938 17.973 1.00 92.75 132 PRO A CA 1
ATOM 1016 C C . PRO A 1 132 ? -16.182 -4.851 17.972 1.00 92.75 132 PRO A C 1
ATOM 1018 O O . PRO A 1 132 ? -16.995 -4.823 18.897 1.00 92.75 132 PRO A O 1
ATOM 1021 N N . CYS A 1 133 ? -16.321 -5.653 16.919 1.00 93.94 133 CYS A N 1
ATOM 1022 C CA . CYS A 1 133 ? -17.344 -6.695 16.809 1.00 93.94 133 CYS A CA 1
ATOM 1023 C C . CYS A 1 133 ? -16.789 -8.091 17.115 1.00 93.94 133 CYS A C 1
ATOM 1025 O O . CYS A 1 133 ? -17.557 -9.007 17.396 1.00 93.94 133 CYS A O 1
ATOM 1027 N N . LEU A 1 134 ? -15.466 -8.258 17.054 1.00 92.19 134 LEU A N 1
ATOM 1028 C CA . LEU A 1 134 ? -14.782 -9.508 17.350 1.00 92.19 134 LEU A CA 1
ATOM 1029 C C . LEU A 1 134 ? -13.445 -9.208 18.026 1.00 92.19 134 LEU A C 1
ATOM 1031 O O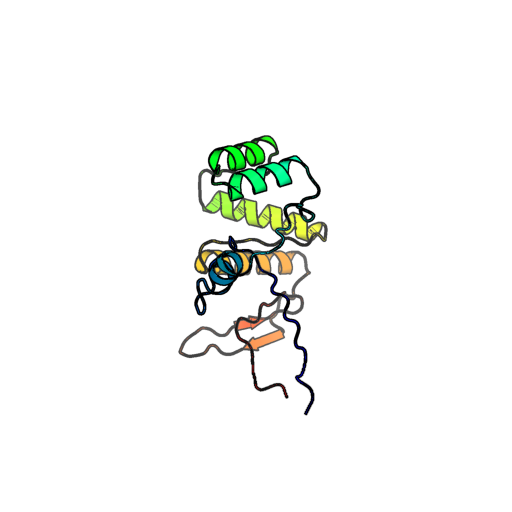 . LEU A 1 134 ? -12.655 -8.408 17.527 1.00 92.19 134 LEU A O 1
ATOM 1035 N N . THR A 1 135 ? -13.172 -9.912 19.118 1.00 92.25 135 THR A N 1
ATOM 1036 C CA . THR A 1 135 ? -11.877 -9.882 19.796 1.00 92.25 135 THR A CA 1
ATOM 1037 C C . THR A 1 135 ? -11.315 -11.293 19.816 1.00 92.25 135 THR A C 1
ATOM 1039 O O . THR A 1 135 ? -11.910 -12.199 20.397 1.00 92.25 135 THR A O 1
ATOM 1042 N N . ILE A 1 136 ? -10.171 -11.488 19.166 1.00 88.69 136 ILE A N 1
ATOM 1043 C CA . ILE A 1 136 ? -9.448 -12.758 19.168 1.00 88.69 136 ILE A CA 1
ATOM 1044 C C . ILE A 1 136 ? -8.339 -12.662 20.220 1.00 88.69 136 ILE A C 1
ATOM 1046 O O . ILE A 1 136 ? -7.508 -11.755 20.131 1.00 88.69 136 ILE A O 1
ATOM 1050 N N . PRO A 1 137 ? -8.280 -13.570 21.209 1.00 88.75 137 PRO A N 1
ATOM 1051 C CA . PRO A 1 137 ? -7.197 -13.567 22.183 1.00 88.75 137 PRO A CA 1
ATOM 1052 C C . PRO A 1 137 ? -5.848 -13.781 21.486 1.00 88.75 137 PRO A C 1
ATOM 1054 O O . PRO A 1 137 ? -5.720 -14.614 20.583 1.00 88.75 137 PRO A O 1
ATOM 1057 N N . GLY A 1 138 ? -4.837 -13.019 21.903 1.00 82.56 138 GLY A N 1
ATOM 1058 C CA . GLY A 1 138 ? -3.472 -13.208 21.427 1.00 82.56 138 GLY A CA 1
ATOM 1059 C C . GLY A 1 138 ? -2.917 -14.560 21.880 1.00 82.56 138 GLY A C 1
ATOM 1060 O O . GLY A 1 138 ? -3.359 -15.137 22.876 1.00 82.56 138 GLY A O 1
ATOM 1061 N N . LYS A 1 139 ? -1.951 -15.096 21.132 1.00 83.38 139 LYS A N 1
ATOM 1062 C CA . LYS A 1 139 ? -1.239 -16.329 21.500 1.00 83.38 139 LYS A CA 1
ATOM 1063 C C . LYS A 1 139 ? 0.115 -15.971 22.106 1.00 83.38 139 LYS A C 1
ATOM 1065 O O . LYS A 1 139 ? 0.718 -14.985 21.707 1.00 83.38 139 LYS A O 1
ATOM 1070 N N . ASN A 1 140 ? 0.607 -16.788 23.038 1.00 83.31 140 ASN A N 1
ATOM 1071 C CA . ASN A 1 140 ? 1.968 -16.691 23.587 1.00 83.31 140 ASN A CA 1
ATOM 1072 C C . ASN A 1 140 ? 2.350 -15.297 24.134 1.00 83.31 140 ASN A C 1
ATOM 1074 O O . ASN A 1 140 ? 3.463 -14.831 23.915 1.00 83.31 140 ASN A O 1
ATOM 1078 N N . GLY A 1 141 ? 1.430 -14.627 24.837 1.00 79.62 141 GLY A N 1
ATOM 1079 C CA . GLY A 1 141 ? 1.678 -13.304 25.425 1.00 79.62 141 GLY A CA 1
ATOM 1080 C C . GLY A 1 141 ? 1.478 -12.123 24.469 1.00 79.62 141 GLY A C 1
ATOM 1081 O O . GLY A 1 141 ? 1.681 -10.982 24.876 1.00 79.62 141 GLY A O 1
ATOM 1082 N N . GLU A 1 142 ? 1.051 -12.362 23.224 1.00 82.19 142 GLU A N 1
ATOM 1083 C CA . GLU A 1 142 ? 0.563 -11.291 22.351 1.00 82.19 142 GLU A CA 1
ATOM 1084 C C . GLU A 1 142 ? -0.717 -10.658 22.921 1.00 82.19 142 GLU A C 1
ATOM 1086 O O . GLU A 1 142 ? -1.554 -11.333 23.526 1.00 82.19 142 GLU A O 1
ATOM 1091 N N . ALA A 1 143 ? -0.897 -9.358 22.678 1.00 84.25 143 ALA A N 1
ATOM 1092 C CA . ALA A 1 143 ? -2.145 -8.672 22.986 1.00 84.25 143 ALA A CA 1
ATOM 1093 C C . ALA A 1 143 ? -3.317 -9.257 22.178 1.00 84.25 143 ALA A C 1
ATOM 1095 O O . ALA A 1 143 ? -3.143 -9.776 21.069 1.00 84.25 143 ALA A O 1
ATOM 1096 N N . ALA A 1 144 ? -4.528 -9.155 22.731 1.00 88.38 144 ALA A N 1
ATOM 1097 C CA . ALA A 1 144 ? -5.742 -9.501 22.004 1.00 88.38 144 ALA A CA 1
ATOM 1098 C C . ALA A 1 144 ? -5.892 -8.626 20.750 1.00 88.38 144 ALA A C 1
ATOM 1100 O O . ALA A 1 144 ? -5.542 -7.446 20.749 1.00 88.38 144 ALA A O 1
ATOM 1101 N N . ARG A 1 145 ? -6.408 -9.220 19.674 1.00 88.81 145 ARG A N 1
ATOM 1102 C CA . ARG A 1 145 ? -6.641 -8.539 18.401 1.00 88.81 145 ARG A CA 1
ATOM 1103 C C . ARG A 1 145 ? -8.109 -8.196 18.267 1.00 88.81 145 ARG A C 1
ATOM 1105 O O . ARG A 1 145 ? -8.963 -9.079 18.312 1.00 88.81 145 ARG A O 1
ATOM 1112 N N . GLU A 1 146 ? -8.370 -6.917 18.070 1.00 91.44 146 GLU A N 1
ATOM 1113 C CA . GLU A 1 146 ? -9.706 -6.372 17.881 1.00 91.44 146 GLU A CA 1
ATOM 1114 C C . GLU A 1 146 ? -9.987 -6.129 16.401 1.00 91.44 146 GLU A C 1
ATOM 1116 O O . GLU A 1 146 ? -9.163 -5.555 15.675 1.00 91.44 146 GLU A O 1
ATOM 1121 N N . PHE A 1 147 ? -11.174 -6.559 15.987 1.00 92.00 147 PHE A N 1
ATOM 1122 C CA . PHE A 1 147 ? -11.698 -6.421 14.640 1.00 92.00 147 PHE A CA 1
ATOM 1123 C C . PHE A 1 147 ? -13.001 -5.640 14.678 1.00 92.00 147 PHE A C 1
ATOM 1125 O O . PHE A 1 147 ? -13.870 -5.877 15.525 1.00 92.00 147 PHE A O 1
ATOM 1132 N N . HIS A 1 148 ? -13.127 -4.713 13.743 1.00 94.44 148 HIS A N 1
ATOM 1133 C CA . HIS A 1 148 ? -14.252 -3.803 13.632 1.00 94.44 148 HIS A CA 1
ATOM 1134 C C . HIS A 1 148 ? -15.043 -4.112 12.358 1.00 94.44 148 HIS A C 1
ATOM 1136 O O . HIS A 1 148 ? -14.494 -4.540 11.340 1.00 94.44 148 HIS A O 1
ATOM 1142 N N . ALA A 1 149 ? -16.355 -3.896 12.399 1.00 94.88 149 ALA A N 1
ATOM 1143 C CA . ALA A 1 149 ? -17.188 -4.099 11.225 1.00 94.88 149 ALA A CA 1
ATOM 1144 C C . ALA A 1 149 ? -16.786 -3.093 10.133 1.00 94.88 149 ALA A C 1
ATOM 1146 O O . ALA A 1 149 ? -16.638 -1.903 10.415 1.00 94.88 149 ALA A O 1
ATOM 1147 N N . GLY A 1 150 ? -16.613 -3.579 8.900 1.00 91.56 150 GLY A N 1
ATOM 1148 C CA . GLY A 1 150 ? -16.162 -2.782 7.752 1.00 91.56 150 GLY A CA 1
ATOM 1149 C C . GLY A 1 150 ? -14.650 -2.807 7.497 1.00 91.56 150 GLY A C 1
ATOM 1150 O O . GLY A 1 150 ? -14.198 -2.227 6.513 1.00 91.56 150 GLY A O 1
ATOM 1151 N N . GLU A 1 151 ? -13.856 -3.477 8.340 1.00 91.25 151 GLU A N 1
ATOM 1152 C CA . GLU A 1 151 ? -12.413 -3.603 8.114 1.00 91.25 151 GLU A CA 1
ATOM 1153 C C . GLU A 1 151 ? -12.058 -4.583 6.993 1.00 91.25 151 GLU A C 1
ATOM 1155 O O . GLU A 1 151 ? -12.676 -5.634 6.826 1.00 91.25 151 GLU A O 1
ATOM 1160 N N . GLN A 1 152 ? -10.984 -4.263 6.271 1.00 89.56 152 GLN A N 1
ATOM 1161 C CA . GLN A 1 152 ? -10.304 -5.210 5.395 1.00 89.56 152 GLN A CA 1
ATOM 1162 C C . GLN A 1 152 ? -9.252 -5.966 6.208 1.00 89.56 152 GLN A C 1
ATOM 1164 O O . GLN A 1 152 ? -8.381 -5.355 6.826 1.00 89.56 152 GLN A O 1
ATOM 1169 N N . ILE A 1 153 ? -9.324 -7.296 6.192 1.00 89.19 153 ILE A N 1
ATOM 1170 C CA . ILE A 1 153 ? -8.381 -8.165 6.897 1.00 89.19 153 ILE A CA 1
ATOM 1171 C C . ILE A 1 153 ? -7.626 -9.046 5.908 1.00 89.19 153 ILE A C 1
ATOM 1173 O O . ILE A 1 153 ? -8.186 -9.515 4.919 1.00 89.19 153 ILE A O 1
ATOM 1177 N N . LEU A 1 154 ? -6.352 -9.295 6.200 1.00 86.75 154 LEU A N 1
ATOM 1178 C CA . LEU A 1 154 ? -5.532 -10.253 5.471 1.00 86.75 154 LEU A CA 1
ATOM 1179 C C . LEU A 1 154 ? -5.282 -11.471 6.357 1.00 86.75 154 LEU A C 1
ATOM 1181 O O . LEU A 1 154 ? -4.723 -11.355 7.449 1.00 86.75 154 LEU A O 1
ATOM 1185 N N . LEU A 1 155 ? -5.668 -12.647 5.870 1.00 85.19 155 LEU A N 1
ATOM 1186 C CA . LEU A 1 155 ? -5.312 -13.909 6.504 1.00 85.19 155 LEU A CA 1
ATOM 1187 C C . LEU A 1 155 ? -3.864 -14.247 6.146 1.00 85.19 155 LEU A C 1
ATOM 1189 O O . LEU A 1 155 ? -3.493 -14.297 4.978 1.00 85.19 155 LEU A O 1
ATOM 1193 N N . THR A 1 156 ? -3.031 -14.453 7.161 1.00 80.69 156 THR A N 1
ATOM 1194 C CA . THR A 1 156 ? -1.584 -14.660 6.986 1.00 80.69 156 THR A CA 1
ATOM 1195 C C . THR A 1 156 ? -1.177 -16.129 6.983 1.00 80.69 156 THR A C 1
ATOM 1197 O O . THR A 1 156 ? -0.004 -16.445 6.790 1.00 80.69 156 THR A O 1
ATOM 1200 N N . ARG A 1 157 ? -2.126 -17.034 7.236 1.00 76.56 157 ARG A N 1
ATOM 1201 C CA . ARG A 1 157 ? -1.924 -18.482 7.235 1.00 76.56 157 ARG A CA 1
ATOM 1202 C C . ARG A 1 157 ? -3.151 -19.156 6.647 1.00 76.56 157 ARG A C 1
ATOM 1204 O O . ARG A 1 157 ? -4.272 -18.778 6.981 1.00 76.56 157 ARG A O 1
ATOM 1211 N N . ASN A 1 158 ? -2.914 -20.170 5.826 1.00 76.88 158 ASN A N 1
ATOM 1212 C CA . ASN A 1 158 ? -3.968 -21.057 5.358 1.00 76.88 158 ASN A CA 1
ATOM 1213 C C . ASN A 1 158 ? -4.371 -21.996 6.501 1.00 76.88 158 ASN A C 1
ATOM 1215 O O . ASN A 1 158 ? -3.501 -22.531 7.192 1.00 76.88 158 ASN A O 1
ATOM 1219 N N . ASP A 1 159 ? -5.673 -22.197 6.691 1.00 74.00 159 ASP A N 1
ATOM 1220 C CA . ASP A 1 159 ? -6.193 -23.266 7.542 1.00 74.00 159 ASP A CA 1
ATOM 1221 C C . ASP A 1 159 ? -6.524 -24.466 6.652 1.00 74.00 159 ASP A C 1
ATOM 1223 O O . ASP A 1 159 ? -7.382 -24.382 5.777 1.00 74.00 159 ASP A O 1
ATOM 1227 N N . SER A 1 160 ? -5.811 -25.574 6.840 1.00 71.94 160 SER A N 1
ATOM 1228 C CA . SER A 1 160 ? -5.978 -26.792 6.043 1.00 71.94 160 SER A CA 1
ATOM 1229 C C . SER A 1 160 ? -7.098 -27.707 6.554 1.00 71.94 160 SER A C 1
ATOM 1231 O O . SER A 1 160 ? -7.146 -28.865 6.161 1.00 71.94 160 SER A O 1
ATOM 1233 N N . ARG A 1 161 ? -7.948 -27.240 7.479 1.00 68.06 161 ARG A N 1
ATOM 1234 C CA . ARG A 1 161 ? -9.024 -28.036 8.106 1.00 68.06 161 ARG A CA 1
ATOM 1235 C C . ARG A 1 161 ? -10.413 -27.784 7.520 1.00 68.06 161 ARG A C 1
ATOM 1237 O O . ARG A 1 161 ? -11.385 -28.324 8.035 1.00 68.06 161 ARG A O 1
ATOM 1244 N N . LEU A 1 162 ? -10.513 -26.943 6.495 1.00 47.97 162 LEU A N 1
ATOM 1245 C CA . LEU A 1 162 ? -11.733 -26.784 5.710 1.00 47.97 162 LEU A CA 1
ATOM 1246 C C . LEU A 1 162 ? -11.754 -27.883 4.637 1.00 47.97 162 LEU A C 1
ATOM 1248 O O . LEU A 1 162 ? -11.216 -27.686 3.548 1.00 47.97 162 LEU A O 1
ATOM 1252 N N . GLU A 1 163 ? -12.315 -29.039 4.998 1.00 38.38 163 GLU A N 1
ATOM 1253 C CA . GLU A 1 163 ? -12.880 -30.019 4.054 1.00 38.38 163 GLU A CA 1
ATOM 1254 C C . GLU A 1 163 ? -14.371 -29.738 3.838 1.00 38.38 163 GLU A C 1
ATOM 1256 O O . GLU A 1 163 ? -15.063 -29.421 4.837 1.00 38.38 163 GLU A O 1
#

Foldseek 3Di:
DPDDDDDDDDDDDLPPDADPPDGCPVVVCCVVVNDDDDPDDPPDPDPLQSVLVVCVSVVVPVVSQVSCVVVVNDDDDPDPVVVLVVVLVVVLVCVVVVHDDDDDDPDVVSVVVSVVSNQVSCCVVVQWPPAFPDWACDPPPDHIDGHTPNDDDDDPDDDPPPD

InterPro domains:
  IPR027417 P-loop containing nucleoside triphosphate hydrolase [G3DSA:3.40.50.300] (3-42)
  IPR027417 P-loop containing nucleoside triphosphate hydrolase [G3DSA:3.40.50.300] (43-125)
  IPR027417 P-loop containing nucleoside triphosphate hydrolase [SSF52540] (5-161)

pLDDT: mean 83.52, std 13.45, range [38.38, 96.06]

Sequence (163 aa):
GAPHRLRLALLGDDHQRASIEAGGMFSTLMRFVGGVSLSENLRQKNEHEREAVALLRRGYTEAALSLWAEHGQLKVGSTVEDLMTSTLEAWAEDRGRGQDSVILCRRNADAVVFNSLARARLIEMGKVSKKPCLTIPGKNGEAAREFHAGEQILLTRNDSRLE

Secondary structure (DSSP, 8-state):
-PPP---------TTS---SSSTTHHHHHHHHH---------S--SHHHHHHHHHHHTT-HHHHHHHHHHTT-----SSHHHHHHHHHHHHHHHHHTT-------SSHHHHHHHHHHHHHHHHHTTSS-SSEEEEEPPSTTPPPEEEETT------S--TT--

Radius of gyration: 22.09 Å; chains: 1; bounding box: 36×66×51 Å

Organism: NCBI:txid410659